Protein AF-A0A9P1EJM8-F1 (afdb_monomer)

Secondary structure (DSSP, 8-state):
--S-----S-EEES-TTT-HHHHHHHHHTT--EEEEE-TTS--TT-SEEEE---SSHHHHHHHHHHHHHHHHHHTTSS-TT----S-TT-HHHHHHHHHHHH-

Sequence (103 aa):
MQTSFSEPRLLILTDPRNDHQPIMEAALGNIPTIAFCDTDSPMRYVDIGIPANNKGKHRLGVLFWLLARMVQQMRGVIAPGHKWDSMVLTLLTVLFVVYYISV

InterPro domains:
  IPR001865 Small ribosomal subunit protein uS2 [PF00318] (6-72)
  IPR001865 Small ribosomal subunit protein uS2 [PR00395] (8-25)
  IPR001865 Small ribosomal subunit protein uS2 [PR00395] (25-36)
  IPR001865 Small ribosomal subunit protein uS2 [PR00395] (46-60)
  IPR001865 Small ribosomal subunit protein uS2 [cd01425] (2-73)
  IPR005707 Small ribosomal subunit protein uS2, eukaryota/archaea [PTHR11489] (1-88)
  IPR018130 Small ribosomal subunit protein uS2, conserved site [PS00963] (8-32)
  IPR023591 Small ribosomal subunit protein uS2, flavodoxin-like domain superfamily [SSF52313] (2-87)

Radius of gyration: 14.54 Å; Cα contacts (8 Å, |Δi|>4): 119; chains: 1; bounding box: 29×34×40 Å

Foldseek 3Di:
DPPDDDLFQEEEELACVVCVVVLVVCVVSVRAYEYAYEPPGDCPSHPHYDDFDSPDDQRVLQVLQVVLVVVCCVVVVDPPPDDDPDDSPDVVSSVVSSVVNRD

Organism: Cuscuta europaea (NCBI:txid41803)

Nearest PDB structures (foldseek):
  8b2l-assembly1_Z1  TM=9.536E-01  e=3.094E-11  Nicotiana tabacum
  8q87-assembly1_AZ  TM=9.641E-01  e=3.789E-09  Gallus gallus
  6zj3-assembly1_SB  TM=9.733E-01  e=3.432E-08  Euglena gracilis
  9axv-assembly1_AD  TM=9.552E-01  e=2.082E-07  Schizosaccharomyces pombe
  8btr-assembly1_SA  TM=9.544E-01  e=2.544E-07  Giardia lamblia ATCC 50803

Solvent-accessible surface area (backbone atoms only — not comparable to full-atom values): 6178 Å² total; per-residue (Å²): 131,88,89,81,82,78,88,54,66,48,47,81,47,63,36,46,66,81,46,42,64,65,40,54,55,28,56,74,66,73,32,52,30,35,27,33,26,44,98,86,41,57,67,76,78,43,78,41,72,45,85,39,70,58,85,46,73,68,50,43,29,49,51,53,40,51,51,47,48,54,52,35,39,76,68,67,78,40,64,87,91,61,82,76,86,74,61,61,75,49,63,67,59,54,53,49,44,53,50,65,65,40,105

Mean predicted aligned error: 7.78 Å

pLDDT: mean 78.82, std 14.46, range [41.94, 92.88]

Structure (mmCIF, N/CA/C/O backbone):
data_AF-A0A9P1EJM8-F1
#
_entry.id   AF-A0A9P1EJM8-F1
#
loop_
_atom_site.group_PDB
_atom_site.id
_atom_site.type_symbol
_atom_site.label_atom_id
_atom_site.label_alt_id
_atom_site.label_comp_id
_atom_site.label_asym_id
_atom_site.label_entity_id
_atom_site.label_seq_id
_atom_site.pdbx_PDB_ins_code
_atom_site.Cartn_x
_atom_site.Cartn_y
_atom_site.Cartn_z
_atom_site.occupancy
_atom_site.B_iso_or_equiv
_atom_site.auth_seq_id
_atom_site.auth_comp_id
_atom_site.auth_asym_id
_atom_site.auth_atom_id
_atom_site.pdbx_PDB_model_num
ATOM 1 N N . MET A 1 1 ? 2.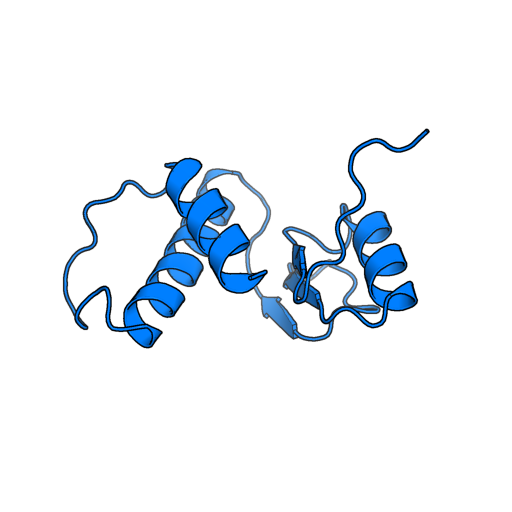767 21.434 18.425 1.00 41.94 1 MET A N 1
ATOM 2 C CA . MET A 1 1 ? 1.431 20.913 18.063 1.00 41.94 1 MET A CA 1
ATOM 3 C C . MET A 1 1 ? 1.570 20.198 16.733 1.00 41.94 1 MET A C 1
ATOM 5 O O . MET A 1 1 ? 2.182 20.769 15.840 1.00 41.94 1 MET A O 1
ATOM 9 N N . GLN A 1 2 ? 1.103 18.954 16.622 1.00 51.91 2 GLN A N 1
ATOM 10 C CA . GLN A 1 2 ? 1.121 18.212 15.358 1.00 51.91 2 GLN A CA 1
ATOM 11 C C . GLN A 1 2 ? 0.124 18.879 14.401 1.00 51.91 2 GLN A C 1
ATOM 13 O O . GLN A 1 2 ? -1.058 18.973 14.712 1.00 51.91 2 GLN A O 1
ATOM 18 N N . THR A 1 3 ? 0.608 19.428 13.287 1.00 56.56 3 THR A N 1
ATOM 19 C CA . THR A 1 3 ? -0.193 20.231 12.343 1.00 56.56 3 THR A CA 1
ATOM 20 C C . THR A 1 3 ? -0.855 19.397 11.245 1.00 56.56 3 THR A C 1
ATOM 22 O O . THR A 1 3 ? -1.690 19.910 10.507 1.00 56.56 3 THR A O 1
ATOM 25 N N . SER A 1 4 ? -0.508 18.112 11.144 1.00 66.19 4 SER A N 1
ATOM 26 C CA . SER A 1 4 ? -1.061 17.168 10.171 1.00 66.19 4 SER A CA 1
ATOM 27 C C . SER A 1 4 ? -1.539 15.916 10.894 1.00 66.19 4 SER A C 1
ATOM 29 O O . SER A 1 4 ? -0.825 14.922 10.980 1.00 66.19 4 SER A O 1
ATOM 31 N N . PHE A 1 5 ? -2.740 16.000 11.464 1.00 70.38 5 PHE A N 1
ATOM 32 C CA . PHE A 1 5 ? -3.507 14.826 11.863 1.00 70.38 5 PHE A CA 1
ATOM 33 C C . PHE A 1 5 ? -4.294 14.340 10.645 1.00 70.38 5 PHE A C 1
ATOM 35 O O . PHE A 1 5 ? -4.896 15.134 9.919 1.00 70.38 5 PHE A O 1
ATOM 42 N N . SER A 1 6 ? -4.258 13.043 10.384 1.00 68.62 6 SER A N 1
ATOM 43 C CA . SER A 1 6 ? -5.058 12.412 9.341 1.00 68.62 6 SER A CA 1
ATOM 44 C C . SER A 1 6 ? -5.482 11.053 9.854 1.00 68.62 6 SER A C 1
ATOM 46 O O . SER A 1 6 ? -4.648 10.308 10.362 1.00 68.62 6 SER A O 1
ATOM 48 N N . GLU A 1 7 ? -6.767 10.749 9.720 1.00 78.88 7 GLU A N 1
ATOM 49 C CA . GLU A 1 7 ? -7.338 9.456 10.080 1.00 78.88 7 GLU A CA 1
ATOM 50 C C . GLU A 1 7 ? -7.647 8.699 8.779 1.00 78.88 7 GLU A C 1
ATOM 52 O O . GLU A 1 7 ? -8.733 8.842 8.211 1.00 78.88 7 GLU A O 1
ATOM 57 N N . PRO A 1 8 ? -6.655 7.993 8.201 1.00 80.31 8 PRO A N 1
ATOM 58 C CA . PRO A 1 8 ? -6.852 7.294 6.944 1.00 80.31 8 PRO A CA 1
ATOM 59 C C . PRO A 1 8 ? -7.747 6.070 7.144 1.00 80.31 8 PRO A C 1
ATOM 61 O O . PRO A 1 8 ? -7.638 5.352 8.131 1.00 80.31 8 PRO A O 1
ATOM 64 N N . ARG A 1 9 ? -8.587 5.776 6.148 1.00 86.44 9 ARG A N 1
ATOM 65 C CA . ARG A 1 9 ? -9.423 4.562 6.135 1.00 86.44 9 ARG A CA 1
ATOM 66 C C . ARG A 1 9 ? -8.641 3.285 5.828 1.00 86.44 9 ARG A C 1
ATOM 68 O O . ARG A 1 9 ? -9.139 2.196 6.082 1.00 86.44 9 ARG A O 1
ATOM 75 N N . LEU A 1 10 ? -7.462 3.426 5.227 1.00 86.19 10 LEU A N 1
ATOM 76 C CA . LEU A 1 10 ? -6.556 2.345 4.857 1.00 86.19 10 LEU A CA 1
ATOM 77 C C . LEU A 1 10 ? -5.132 2.891 4.827 1.00 86.19 10 LEU A C 1
ATOM 79 O O . LEU A 1 10 ? -4.893 3.960 4.259 1.00 86.19 10 LEU A O 1
ATOM 83 N N . LEU A 1 11 ? -4.194 2.131 5.379 1.00 87.88 11 LEU A N 1
ATOM 84 C CA . LEU A 1 11 ? -2.772 2.443 5.332 1.00 87.88 11 LEU A CA 1
ATOM 85 C C . LEU A 1 11 ? -2.044 1.443 4.425 1.00 87.88 11 LEU A C 1
ATOM 87 O O . LEU A 1 11 ? -2.194 0.236 4.592 1.00 87.88 11 LEU A O 1
ATOM 91 N N . ILE A 1 12 ? -1.249 1.943 3.473 1.00 89.19 12 ILE A N 1
ATOM 92 C CA . ILE A 1 12 ? -0.411 1.121 2.585 1.00 89.19 12 ILE A CA 1
ATOM 93 C C . ILE A 1 12 ? 1.060 1.434 2.865 1.00 89.19 12 ILE A C 1
ATOM 95 O O . ILE A 1 12 ? 1.467 2.592 2.786 1.00 89.19 12 ILE A O 1
ATOM 99 N N . LEU A 1 13 ? 1.851 0.405 3.165 1.00 88.00 13 LEU A N 1
ATOM 100 C CA . LEU A 1 13 ? 3.238 0.525 3.622 1.00 88.00 13 LEU A CA 1
ATOM 101 C C . LEU A 1 13 ? 4.222 -0.241 2.738 1.00 88.00 13 LEU A C 1
ATOM 103 O O . LEU A 1 13 ? 3.856 -1.172 2.015 1.00 88.00 13 LEU A O 1
ATOM 107 N N . THR A 1 14 ? 5.493 0.156 2.807 1.00 87.69 14 THR A N 1
ATOM 108 C CA . THR A 1 14 ? 6.552 -0.393 1.946 1.00 87.69 14 THR A CA 1
ATOM 109 C C . THR A 1 14 ? 7.347 -1.509 2.593 1.00 87.69 14 THR A C 1
ATOM 111 O O . THR A 1 14 ? 7.757 -2.441 1.902 1.00 87.69 14 THR A O 1
ATOM 114 N N . ASP A 1 15 ? 7.581 -1.410 3.897 1.00 88.12 15 ASP A N 1
ATOM 115 C CA . ASP A 1 15 ? 8.276 -2.439 4.650 1.00 88.12 15 ASP A CA 1
ATOM 116 C C . ASP A 1 15 ? 7.850 -2.387 6.119 1.00 88.12 15 ASP A C 1
ATOM 118 O O . ASP A 1 15 ? 8.194 -1.429 6.815 1.00 88.12 15 ASP A O 1
ATOM 122 N N . PRO A 1 16 ? 7.182 -3.431 6.638 1.00 89.38 16 PRO A N 1
ATOM 123 C CA . PRO A 1 16 ? 6.796 -3.501 8.042 1.00 89.38 16 PRO A CA 1
ATOM 124 C C . PRO A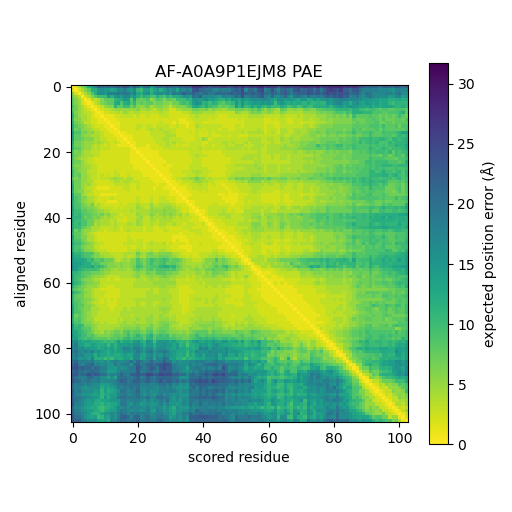 1 16 ? 7.946 -3.341 9.037 1.00 89.38 16 PRO A C 1
ATOM 126 O O . PRO A 1 16 ? 7.730 -2.948 10.182 1.00 89.38 16 PRO A O 1
ATOM 129 N N . ARG A 1 17 ? 9.178 -3.663 8.625 1.00 89.44 17 ARG A N 1
ATOM 130 C CA . ARG A 1 17 ? 10.357 -3.530 9.484 1.00 89.44 17 ARG A CA 1
ATOM 131 C C . ARG A 1 17 ? 10.725 -2.066 9.711 1.00 89.44 17 ARG A C 1
ATOM 133 O O . ARG A 1 17 ? 10.970 -1.665 10.847 1.00 89.44 17 ARG A O 1
ATOM 140 N N . ASN A 1 18 ? 10.774 -1.280 8.640 1.00 87.88 18 ASN A N 1
ATOM 141 C CA . ASN A 1 18 ? 11.137 0.134 8.720 1.00 87.88 18 ASN A CA 1
ATOM 142 C C . ASN A 1 18 ? 9.942 0.986 9.173 1.00 87.88 18 ASN A C 1
ATOM 144 O O . ASN A 1 18 ? 10.107 1.870 10.009 1.00 87.88 18 ASN A O 1
ATOM 148 N N . ASP A 1 19 ? 8.736 0.636 8.726 1.00 88.75 19 ASP A N 1
ATOM 149 C CA . ASP A 1 19 ? 7.490 1.370 8.963 1.00 88.75 19 ASP A CA 1
ATOM 150 C C . ASP A 1 19 ? 6.753 0.901 10.242 1.00 88.75 19 ASP A C 1
ATOM 152 O O . ASP A 1 19 ? 5.532 0.986 10.349 1.00 88.75 19 ASP A O 1
ATOM 156 N N . HIS A 1 20 ? 7.475 0.403 11.250 1.00 89.19 20 HIS A N 1
ATOM 157 C CA . HIS A 1 20 ? 6.878 -0.134 12.483 1.00 89.19 20 HIS A CA 1
ATOM 158 C C . HIS A 1 20 ? 6.084 0.909 13.293 1.00 89.19 20 HIS A C 1
ATOM 160 O O . HIS A 1 20 ? 5.100 0.563 13.946 1.00 89.19 20 HIS A O 1
ATOM 166 N N . GLN A 1 21 ? 6.489 2.182 13.254 1.00 90.50 21 GLN A N 1
ATOM 167 C CA . GLN A 1 21 ? 5.793 3.264 13.953 1.00 90.50 21 GLN A CA 1
ATOM 168 C C . GLN A 1 21 ? 4.371 3.499 13.407 1.00 90.50 21 GLN A C 1
ATOM 170 O O . GLN A 1 21 ? 3.427 3.364 14.188 1.00 90.50 21 GLN A O 1
ATOM 175 N N . PRO A 1 22 ? 4.166 3.783 12.103 1.00 87.88 22 PRO A N 1
ATOM 176 C CA . PRO A 1 22 ? 2.820 3.982 11.569 1.00 87.88 22 PRO A CA 1
ATOM 177 C C . PRO A 1 22 ? 1.954 2.717 11.658 1.00 87.88 22 PRO A C 1
ATOM 179 O O . PRO A 1 22 ? 0.740 2.834 11.776 1.00 87.88 22 PRO A O 1
ATOM 182 N N . ILE A 1 23 ? 2.547 1.516 11.683 1.00 90.12 23 ILE A N 1
ATOM 183 C CA . ILE A 1 23 ? 1.812 0.266 11.947 1.00 90.12 23 ILE A CA 1
ATOM 184 C C . ILE A 1 23 ? 1.224 0.254 13.358 1.00 90.12 23 ILE A C 1
ATOM 186 O O . ILE A 1 23 ? 0.058 -0.090 13.534 1.00 90.12 23 ILE A O 1
ATOM 190 N N . MET A 1 24 ? 2.009 0.630 14.371 1.00 91.12 24 MET A N 1
ATOM 191 C CA . MET A 1 24 ? 1.514 0.680 15.749 1.00 91.12 24 MET A CA 1
ATOM 192 C C . MET A 1 24 ? 0.452 1.766 15.930 1.00 91.12 24 MET A C 1
ATOM 194 O O . MET A 1 24 ? -0.553 1.529 16.595 1.00 91.12 24 MET A O 1
ATOM 198 N N . GLU A 1 25 ? 0.639 2.932 15.312 1.00 89.12 25 GLU A N 1
ATOM 199 C CA . GLU A 1 25 ? -0.352 4.014 15.334 1.00 89.12 25 GLU A CA 1
ATOM 200 C C . GLU A 1 25 ? -1.657 3.599 14.632 1.00 89.12 25 GLU A C 1
ATOM 202 O O . GLU A 1 25 ? -2.743 3.826 15.167 1.00 89.12 25 GLU A O 1
ATOM 207 N N . ALA A 1 26 ? -1.569 2.909 13.491 1.00 89.56 26 ALA A N 1
ATOM 208 C CA . ALA A 1 26 ? -2.732 2.365 12.790 1.00 89.56 26 ALA A CA 1
ATOM 209 C C . ALA A 1 26 ? -3.462 1.296 13.614 1.00 89.56 26 ALA A C 1
ATOM 211 O O . ALA A 1 26 ? -4.691 1.311 13.686 1.00 89.56 26 ALA A O 1
ATOM 212 N N . ALA A 1 27 ? -2.718 0.418 14.294 1.00 90.06 27 ALA A N 1
ATOM 213 C CA . ALA A 1 27 ? -3.290 -0.590 15.181 1.00 90.06 27 ALA A CA 1
ATOM 214 C C . ALA A 1 27 ? -4.048 0.040 16.363 1.00 90.06 27 ALA A C 1
ATOM 216 O O . ALA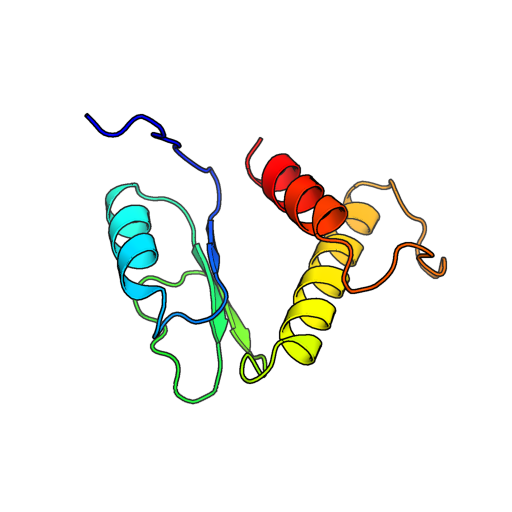 A 1 27 ? -5.108 -0.451 16.740 1.00 90.06 27 ALA A O 1
ATOM 217 N N . LEU A 1 28 ? -3.548 1.151 16.918 1.00 90.81 28 LEU A N 1
ATOM 218 C CA . LEU A 1 28 ? -4.251 1.913 17.958 1.00 90.81 28 LEU A CA 1
ATOM 219 C C . LEU A 1 28 ? -5.531 2.575 17.426 1.00 90.81 28 LEU A C 1
ATOM 221 O O . LEU A 1 28 ? -6.524 2.660 18.148 1.00 90.81 28 LEU A O 1
ATOM 225 N N . GLY A 1 29 ? -5.512 3.026 16.171 1.00 89.00 29 GLY A N 1
ATOM 226 C CA . GLY A 1 29 ? -6.648 3.655 15.494 1.00 89.00 29 GLY A CA 1
ATOM 227 C C . GLY A 1 29 ? -7.666 2.685 14.883 1.00 89.00 29 GLY A C 1
ATOM 228 O O . GLY A 1 29 ? -8.637 3.146 14.295 1.00 89.00 29 GLY A O 1
ATOM 229 N N . ASN A 1 30 ? -7.472 1.364 14.995 1.00 89.81 30 ASN A N 1
ATOM 230 C CA . ASN A 1 30 ? -8.252 0.344 14.271 1.00 89.81 30 ASN A CA 1
ATOM 231 C C . ASN A 1 30 ? -8.292 0.576 12.746 1.00 89.81 30 ASN A C 1
ATOM 233 O O . ASN A 1 30 ? -9.301 0.317 12.087 1.00 89.81 30 ASN A O 1
ATOM 237 N N . ILE A 1 31 ? -7.194 1.083 12.184 1.00 89.88 31 ILE A N 1
ATOM 238 C CA . ILE A 1 31 ? -7.065 1.351 10.753 1.00 89.88 31 ILE A CA 1
ATOM 239 C C . ILE A 1 31 ? -6.519 0.091 10.074 1.00 89.88 31 ILE A C 1
ATOM 241 O O . ILE A 1 31 ? -5.462 -0.390 10.487 1.00 89.88 31 ILE A O 1
ATOM 245 N N . PRO A 1 32 ? -7.174 -0.424 9.018 1.00 91.31 32 PRO A N 1
ATOM 246 C CA . PRO A 1 32 ? -6.672 -1.585 8.302 1.00 91.31 32 PRO A CA 1
ATOM 247 C C . PRO A 1 32 ? -5.352 -1.273 7.585 1.00 91.31 32 PRO A C 1
ATOM 249 O O . PRO A 1 32 ? -5.199 -0.221 6.948 1.00 91.31 32 PRO A O 1
ATOM 252 N N . THR A 1 33 ? -4.401 -2.202 7.658 1.00 90.62 33 THR A N 1
ATOM 253 C CA . THR A 1 33 ? -3.038 -2.033 7.138 1.00 90.62 33 THR A CA 1
ATOM 254 C C . THR A 1 33 ? -2.701 -3.060 6.054 1.00 90.62 33 THR A C 1
ATOM 256 O O . THR A 1 33 ? -2.862 -4.273 6.202 1.00 90.62 33 THR A O 1
ATOM 259 N N . ILE A 1 34 ? -2.177 -2.566 4.934 1.00 92.12 34 ILE A N 1
ATOM 260 C CA . ILE A 1 34 ? -1.634 -3.374 3.840 1.00 92.12 34 ILE A CA 1
ATOM 261 C C . ILE A 1 34 ? -0.153 -3.045 3.709 1.00 92.12 34 ILE A C 1
ATOM 263 O O . ILE A 1 34 ? 0.219 -1.875 3.669 1.00 92.12 34 ILE A O 1
ATOM 267 N N . ALA A 1 35 ? 0.710 -4.049 3.608 1.00 91.69 35 ALA A N 1
ATOM 268 C CA . ALA A 1 35 ? 2.143 -3.811 3.468 1.00 91.69 35 ALA A CA 1
ATOM 269 C C . ALA A 1 35 ? 2.784 -4.709 2.413 1.00 91.69 35 ALA A C 1
ATOM 271 O O . ALA A 1 35 ? 2.397 -5.865 2.241 1.00 91.69 35 ALA A O 1
ATOM 272 N N . PHE A 1 36 ? 3.798 -4.181 1.726 1.00 91.56 36 PHE A N 1
ATOM 273 C CA . PHE A 1 36 ? 4.716 -5.002 0.944 1.00 91.56 36 PHE A CA 1
ATOM 274 C C . PHE A 1 36 ? 5.719 -5.682 1.881 1.00 91.56 36 PHE A C 1
ATOM 276 O O . PHE A 1 36 ? 6.429 -5.019 2.635 1.00 91.56 36 PHE A O 1
ATOM 283 N N . CYS A 1 37 ? 5.775 -7.009 1.833 1.00 90.56 37 CYS A N 1
ATOM 284 C CA . CYS A 1 37 ? 6.578 -7.816 2.745 1.00 90.56 37 CYS A CA 1
ATOM 285 C C . CYS A 1 37 ? 7.650 -8.590 1.976 1.00 90.56 37 CYS A C 1
ATOM 287 O O . CYS A 1 37 ? 7.335 -9.287 1.009 1.00 90.56 37 CYS A O 1
ATOM 289 N N . ASP A 1 38 ? 8.896 -8.522 2.440 1.00 90.38 38 ASP A N 1
ATOM 290 C CA . ASP A 1 38 ? 9.930 -9.490 2.071 1.00 90.38 38 ASP A CA 1
ATOM 291 C C . ASP A 1 38 ? 9.865 -10.685 3.046 1.00 90.38 38 ASP A C 1
ATOM 293 O O . ASP A 1 38 ? 9.150 -10.675 4.051 1.00 90.38 38 ASP A O 1
ATOM 297 N N . THR A 1 39 ? 10.614 -11.737 2.749 1.00 87.94 39 THR A N 1
ATOM 298 C CA . THR A 1 39 ? 10.735 -12.960 3.554 1.00 87.94 39 THR A CA 1
ATOM 299 C C . THR A 1 39 ? 11.176 -12.715 5.002 1.00 87.94 39 THR A C 1
ATOM 301 O O . THR A 1 39 ? 10.872 -13.522 5.877 1.00 87.94 39 THR A O 1
ATOM 304 N N . ASP A 1 40 ? 11.867 -11.605 5.270 1.00 88.94 40 ASP A N 1
ATOM 305 C CA . ASP A 1 40 ? 12.367 -11.195 6.583 1.00 88.94 40 ASP A CA 1
ATOM 306 C C . ASP A 1 40 ? 11.544 -10.076 7.256 1.00 88.94 40 ASP A C 1
ATOM 308 O O . ASP A 1 40 ? 11.912 -9.612 8.347 1.00 88.94 40 ASP A O 1
ATOM 312 N N . SER A 1 41 ? 10.440 -9.632 6.644 1.00 87.50 41 SER A N 1
ATOM 313 C CA . SER A 1 41 ? 9.584 -8.569 7.185 1.00 87.50 41 SER A CA 1
ATOM 314 C C . SER A 1 41 ? 8.623 -9.109 8.264 1.00 87.50 41 SER A C 1
ATOM 316 O O . SER A 1 41 ? 7.929 -10.105 8.043 1.00 87.50 41 SER A O 1
ATOM 318 N N . PRO A 1 42 ? 8.527 -8.464 9.445 1.00 90.88 42 PRO A N 1
ATOM 319 C CA . PRO A 1 42 ? 7.598 -8.879 10.494 1.00 90.88 42 PRO A CA 1
ATOM 320 C C . PRO A 1 42 ? 6.152 -8.536 10.112 1.00 90.88 42 PRO A C 1
ATOM 322 O O . PRO A 1 42 ? 5.817 -7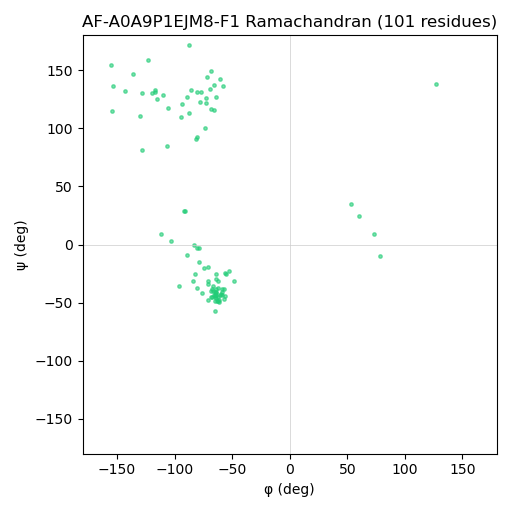.373 9.946 1.00 90.88 42 PRO A O 1
ATOM 325 N N . MET A 1 43 ? 5.259 -9.524 10.046 1.00 88.88 43 MET A N 1
ATOM 326 C CA . MET A 1 43 ? 3.843 -9.299 9.692 1.00 88.88 43 MET A CA 1
ATOM 327 C C . MET A 1 43 ? 2.928 -9.056 10.905 1.00 88.88 43 MET A C 1
ATOM 329 O O . MET A 1 43 ? 1.754 -9.414 10.895 1.00 88.88 43 MET A O 1
ATOM 333 N N . ARG A 1 44 ? 3.458 -8.498 11.999 1.00 90.94 44 ARG A N 1
ATOM 334 C CA . ARG A 1 44 ? 2.637 -8.186 13.181 1.00 90.94 44 ARG A CA 1
ATOM 335 C C . ARG A 1 44 ? 1.834 -6.917 12.919 1.00 90.94 44 ARG A C 1
ATOM 337 O O . ARG A 1 44 ? 2.424 -5.920 12.523 1.00 90.94 44 ARG A O 1
ATOM 344 N N . TYR A 1 45 ? 0.529 -6.964 13.190 1.00 90.62 45 TYR A N 1
ATOM 345 C CA . TYR A 1 45 ? -0.404 -5.852 12.954 1.00 90.62 45 TYR A CA 1
ATOM 346 C C . TYR A 1 45 ? -0.485 -5.407 11.482 1.00 90.62 45 TYR A C 1
ATOM 348 O O . TYR A 1 45 ? -0.831 -4.264 11.194 1.00 90.62 45 TYR A O 1
ATOM 356 N N . VAL A 1 46 ? -0.146 -6.318 10.562 1.00 91.69 46 VAL A N 1
ATOM 357 C CA . VAL A 1 46 ? -0.374 -6.180 9.123 1.00 91.69 46 VAL A CA 1
ATOM 358 C C . VAL A 1 46 ? -1.538 -7.091 8.763 1.00 91.69 46 VAL A C 1
ATOM 360 O O . VAL A 1 46 ? -1.418 -8.306 8.918 1.00 91.69 46 VAL A O 1
ATOM 363 N N . ASP A 1 47 ? -2.642 -6.526 8.282 1.00 92.88 47 ASP A N 1
ATOM 364 C CA . ASP A 1 47 ? -3.825 -7.320 7.932 1.00 92.88 47 ASP A CA 1
ATOM 365 C C . ASP A 1 47 ? -3.628 -8.063 6.607 1.00 92.88 47 ASP A C 1
ATOM 367 O O . ASP A 1 47 ? -3.991 -9.233 6.472 1.00 92.88 47 ASP A O 1
ATOM 371 N N . ILE A 1 48 ? -3.027 -7.390 5.618 1.00 92.44 48 ILE A N 1
ATOM 372 C CA . ILE A 1 48 ? -2.761 -7.955 4.291 1.00 92.44 48 ILE A CA 1
ATOM 373 C C . ILE A 1 48 ? -1.295 -7.724 3.915 1.00 92.44 48 ILE A C 1
ATOM 375 O O . ILE A 1 48 ? -0.869 -6.605 3.625 1.00 92.44 48 ILE A O 1
ATOM 379 N N . GLY A 1 49 ? -0.521 -8.808 3.878 1.00 91.12 49 GLY A N 1
ATOM 380 C CA . GLY A 1 49 ? 0.859 -8.804 3.393 1.00 91.12 49 GLY A CA 1
ATOM 381 C C . GLY A 1 49 ? 0.933 -9.168 1.912 1.00 91.12 49 GLY A C 1
ATOM 382 O O . GLY A 1 49 ? 0.533 -10.264 1.521 1.00 91.12 49 GLY A O 1
ATOM 383 N N . ILE A 1 50 ? 1.477 -8.276 1.084 1.00 91.50 50 ILE A N 1
ATOM 384 C CA . ILE A 1 50 ? 1.778 -8.554 -0.324 1.00 91.50 50 ILE A CA 1
ATOM 385 C C . ILE A 1 50 ? 3.245 -8.991 -0.410 1.00 91.50 50 ILE A C 1
ATOM 387 O O . ILE A 1 50 ? 4.128 -8.150 -0.220 1.00 91.50 50 ILE A O 1
ATOM 391 N N . PRO A 1 51 ? 3.539 -10.271 -0.700 1.00 91.69 51 PRO A N 1
ATOM 392 C CA . PRO A 1 51 ? 4.913 -10.736 -0.812 1.00 91.69 51 PRO A CA 1
ATOM 393 C C . PRO A 1 51 ? 5.577 -10.071 -2.017 1.00 91.69 51 PRO A C 1
ATOM 395 O O . PRO A 1 51 ? 5.162 -10.265 -3.162 1.00 91.69 51 PRO A O 1
ATOM 398 N N . ALA A 1 52 ? 6.598 -9.259 -1.767 1.00 89.12 52 ALA A N 1
ATOM 399 C CA . ALA A 1 52 ? 7.271 -8.505 -2.805 1.00 89.12 52 ALA A CA 1
ATOM 400 C C . ALA A 1 52 ? 8.707 -8.152 -2.417 1.00 89.12 52 ALA A C 1
ATOM 402 O O . ALA A 1 52 ? 9.059 -8.010 -1.251 1.00 89.12 52 ALA A O 1
ATOM 403 N N . ASN A 1 53 ? 9.548 -7.951 -3.429 1.00 87.06 53 ASN A N 1
ATOM 404 C CA . ASN A 1 53 ? 10.907 -7.481 -3.213 1.00 87.06 53 ASN A CA 1
ATOM 405 C C . ASN A 1 53 ? 10.902 -5.959 -3.000 1.00 87.06 53 ASN A C 1
ATOM 407 O O . ASN A 1 53 ? 10.967 -5.187 -3.961 1.00 87.06 53 ASN A O 1
ATOM 411 N N . ASN A 1 54 ? 10.824 -5.543 -1.738 1.00 79.31 54 ASN A N 1
ATOM 412 C CA . ASN A 1 54 ? 10.865 -4.139 -1.321 1.00 79.31 54 ASN A CA 1
ATOM 413 C C . ASN A 1 54 ? 12.295 -3.547 -1.310 1.00 79.31 54 ASN A C 1
ATOM 415 O O . ASN A 1 54 ? 12.477 -2.344 -1.109 1.00 79.31 54 ASN A O 1
ATOM 419 N N . LYS A 1 55 ? 13.325 -4.351 -1.615 1.00 80.81 55 LYS A N 1
ATOM 420 C CA . LYS A 1 55 ? 14.726 -3.917 -1.709 1.00 80.81 55 LYS A CA 1
ATOM 421 C C . LYS A 1 55 ? 14.994 -3.273 -3.075 1.00 80.81 55 LYS A C 1
ATOM 423 O O . LYS A 1 55 ? 15.377 -3.935 -4.043 1.00 80.81 55 LYS A O 1
ATOM 428 N N . GLY A 1 56 ? 14.804 -1.954 -3.147 1.00 81.00 56 GLY A N 1
ATOM 429 C CA . GLY A 1 56 ? 15.217 -1.102 -4.270 1.00 81.00 56 GLY A CA 1
ATOM 430 C C . GLY A 1 56 ? 14.103 -0.223 -4.848 1.00 81.00 56 GLY A C 1
ATOM 431 O O . GLY A 1 56 ? 12.984 -0.672 -5.089 1.00 81.00 56 GLY A O 1
ATOM 432 N N . LYS A 1 57 ? 14.438 1.039 -5.155 1.00 78.56 57 LYS A N 1
ATOM 433 C CA . LYS A 1 57 ? 13.478 2.074 -5.595 1.00 78.56 57 LYS A CA 1
ATOM 434 C C . LYS A 1 57 ? 12.702 1.701 -6.861 1.00 78.56 57 LYS A C 1
ATOM 436 O O . LYS A 1 57 ? 11.516 1.992 -6.964 1.00 78.56 57 LYS A O 1
ATOM 441 N N . HIS A 1 58 ? 13.359 1.046 -7.819 1.00 82.31 58 HIS A N 1
ATOM 442 C CA . HIS A 1 58 ? 12.716 0.666 -9.078 1.00 82.31 58 HIS A CA 1
ATOM 443 C C . HIS A 1 58 ? 11.652 -0.424 -8.879 1.00 82.31 58 HIS A C 1
ATOM 445 O O . H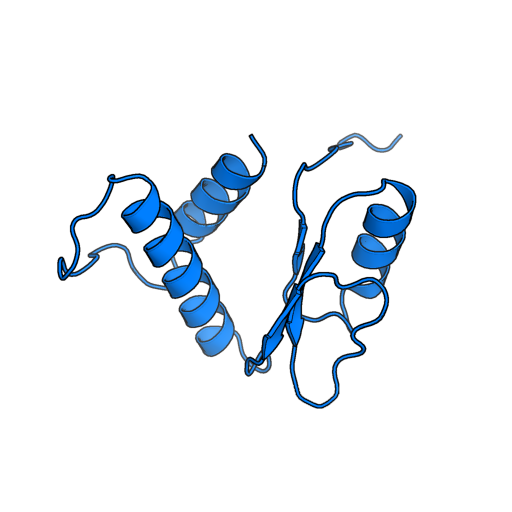IS A 1 58 ? 10.573 -0.339 -9.455 1.00 82.31 58 HIS A O 1
ATOM 451 N N . ARG A 1 59 ? 11.927 -1.410 -8.014 1.00 84.50 59 ARG A N 1
ATOM 452 C CA . ARG A 1 59 ? 11.003 -2.517 -7.724 1.00 84.50 59 ARG A CA 1
ATOM 453 C C . ARG A 1 59 ? 9.757 -2.017 -6.998 1.00 84.50 59 ARG A C 1
ATOM 455 O O . ARG A 1 59 ? 8.649 -2.327 -7.422 1.00 84.50 59 ARG A O 1
ATOM 462 N N . LEU A 1 60 ? 9.939 -1.163 -5.987 1.00 84.88 60 LEU A N 1
ATOM 463 C CA . LEU A 1 60 ? 8.831 -0.490 -5.301 1.00 84.88 60 LEU A CA 1
ATOM 464 C C . LEU A 1 60 ? 7.994 0.361 -6.261 1.00 84.88 60 LEU A C 1
ATOM 466 O O . LEU A 1 60 ? 6.771 0.274 -6.235 1.00 84.88 60 LEU A O 1
ATOM 470 N N . GLY A 1 61 ? 8.632 1.123 -7.156 1.00 83.62 61 GLY A N 1
ATOM 471 C CA . GLY A 1 61 ? 7.920 1.910 -8.167 1.00 83.62 61 GLY A CA 1
ATOM 472 C C . GLY A 1 61 ? 6.998 1.055 -9.041 1.00 83.62 61 GLY A C 1
ATOM 473 O O . GLY A 1 61 ? 5.837 1.403 -9.235 1.00 83.62 61 GLY A O 1
ATOM 474 N N . VAL A 1 62 ? 7.477 -0.106 -9.499 1.00 85.56 62 VAL A N 1
ATOM 475 C CA . VAL A 1 62 ? 6.665 -1.048 -10.289 1.00 85.56 62 VAL A CA 1
ATOM 476 C C . VAL A 1 62 ? 5.502 -1.624 -9.474 1.00 85.56 62 VAL A C 1
ATOM 478 O O . VAL A 1 62 ? 4.397 -1.732 -10.002 1.00 85.56 62 VAL A O 1
ATOM 481 N N . LEU A 1 63 ? 5.712 -1.961 -8.197 1.00 87.81 63 LEU A N 1
ATOM 482 C CA . LEU A 1 63 ? 4.656 -2.492 -7.322 1.00 87.81 63 LEU A CA 1
ATOM 483 C C . LEU A 1 63 ? 3.532 -1.475 -7.105 1.00 87.81 63 LEU A C 1
ATOM 485 O O . LEU A 1 63 ? 2.361 -1.800 -7.304 1.00 87.81 63 LEU A O 1
ATOM 489 N N . PHE A 1 64 ? 3.882 -0.232 -6.768 1.00 85.50 64 PHE A N 1
ATOM 490 C CA . PHE A 1 64 ? 2.898 0.842 -6.622 1.00 85.50 64 PHE A CA 1
ATOM 491 C C . PHE A 1 64 ? 2.195 1.159 -7.938 1.00 85.50 64 PHE A C 1
ATOM 493 O O . PHE A 1 64 ? 0.989 1.398 -7.939 1.00 85.50 64 PHE A O 1
ATOM 500 N N . TRP A 1 65 ? 2.913 1.122 -9.062 1.00 84.38 65 TRP A N 1
ATOM 501 C CA . TRP A 1 65 ? 2.314 1.321 -10.378 1.00 84.38 65 TRP A CA 1
ATOM 502 C C . TRP A 1 65 ? 1.304 0.220 -10.721 1.00 84.38 65 TRP A C 1
ATOM 504 O O . TRP A 1 65 ? 0.208 0.519 -11.191 1.00 84.38 65 TRP A O 1
ATOM 514 N N . LEU A 1 66 ? 1.624 -1.046 -10.438 1.00 86.12 66 LEU A N 1
ATOM 515 C CA . LEU A 1 66 ? 0.710 -2.163 -10.674 1.00 86.12 66 LEU A CA 1
ATOM 516 C C . LEU A 1 66 ? -0.535 -2.069 -9.784 1.00 86.12 66 LEU A C 1
ATOM 518 O O . LEU A 1 66 ? -1.648 -2.260 -10.274 1.00 86.12 66 LEU A O 1
ATOM 522 N N . LEU A 1 67 ? -0.352 -1.729 -8.505 1.00 86.31 67 LEU A N 1
ATOM 523 C CA . LEU A 1 67 ? -1.448 -1.546 -7.556 1.00 86.31 67 LEU A CA 1
ATOM 524 C C . LEU A 1 67 ? -2.374 -0.407 -8.002 1.00 86.31 67 LEU A C 1
ATOM 526 O O . LEU A 1 67 ? -3.584 -0.595 -8.120 1.00 86.31 67 LEU A O 1
ATOM 530 N N . ALA A 1 68 ? -1.799 0.750 -8.340 1.00 83.50 68 ALA A N 1
ATOM 531 C CA . ALA A 1 68 ? -2.534 1.877 -8.903 1.00 83.50 68 ALA A CA 1
ATOM 532 C C . ALA A 1 68 ? -3.280 1.490 -10.180 1.00 83.50 68 ALA A C 1
ATOM 534 O O . ALA A 1 68 ? -4.425 1.910 -10.386 1.00 83.50 68 ALA A O 1
ATOM 535 N N . ARG A 1 69 ? -2.657 0.642 -11.007 1.00 83.81 69 ARG A N 1
ATOM 536 C CA . ARG A 1 69 ? -3.265 0.165 -12.238 1.00 83.81 69 ARG A CA 1
ATOM 537 C C . ARG A 1 69 ? -4.490 -0.695 -12.009 1.00 83.81 69 ARG A C 1
ATOM 539 O O . ARG A 1 69 ? -5.534 -0.435 -12.606 1.00 83.81 69 ARG A O 1
ATOM 546 N N . MET A 1 70 ? -4.377 -1.671 -11.120 1.00 85.81 70 MET A N 1
ATOM 547 C CA . MET A 1 70 ? -5.492 -2.537 -10.746 1.00 85.81 70 MET A CA 1
ATOM 548 C C . MET A 1 70 ? -6.652 -1.734 -10.149 1.00 85.81 70 MET A C 1
ATOM 550 O O . MET A 1 70 ? -7.798 -1.946 -10.537 1.00 85.81 70 MET A O 1
ATOM 554 N N . VAL A 1 71 ? -6.367 -0.756 -9.284 1.00 85.50 71 VAL A N 1
ATOM 555 C CA . VAL A 1 71 ? -7.403 0.086 -8.663 1.00 85.50 71 VAL A CA 1
ATOM 556 C C . VAL A 1 71 ? -8.170 0.902 -9.706 1.00 85.50 71 VAL A C 1
ATOM 558 O O . VAL A 1 71 ? -9.398 0.940 -9.670 1.00 85.50 71 VAL A O 1
ATOM 561 N N . GLN A 1 72 ? -7.488 1.529 -10.668 1.00 82.62 72 GLN A N 1
ATOM 562 C CA . GLN A 1 72 ? -8.171 2.299 -11.717 1.00 82.62 72 GLN A CA 1
ATOM 563 C C . GLN A 1 72 ? -8.923 1.416 -12.719 1.00 82.62 72 GLN A C 1
ATOM 565 O O . GLN A 1 72 ? -9.974 1.828 -13.211 1.00 82.62 72 GLN A O 1
ATOM 570 N N . GLN A 1 73 ? -8.441 0.196 -12.979 1.00 84.31 73 GLN A N 1
ATOM 571 C CA . GLN A 1 73 ? -9.187 -0.792 -13.763 1.00 84.31 73 GLN A CA 1
ATOM 572 C C . GLN A 1 73 ? -10.475 -1.218 -13.051 1.00 84.31 73 GLN A C 1
ATOM 574 O O . GLN A 1 73 ? -11.537 -1.218 -13.666 1.00 84.31 73 GLN A O 1
ATOM 579 N N . MET A 1 74 ? -10.414 -1.502 -11.746 1.00 83.69 74 MET A N 1
ATOM 580 C CA . MET A 1 74 ? -11.600 -1.840 -10.945 1.00 83.69 74 MET A CA 1
ATOM 581 C C . MET A 1 74 ? -12.593 -0.675 -10.841 1.00 83.69 74 MET A C 1
ATOM 583 O O . MET A 1 74 ? -13.795 -0.899 -10.761 1.00 83.69 74 MET A O 1
ATOM 587 N N . ARG A 1 75 ? -12.107 0.571 -10.888 1.00 82.81 75 ARG A N 1
ATOM 588 C CA . ARG A 1 75 ? -12.942 1.785 -10.921 1.00 82.81 75 ARG A CA 1
ATOM 589 C C . ARG A 1 75 ? -13.496 2.124 -12.309 1.00 82.81 75 ARG A C 1
ATOM 591 O O . ARG A 1 75 ? -14.219 3.105 -12.435 1.00 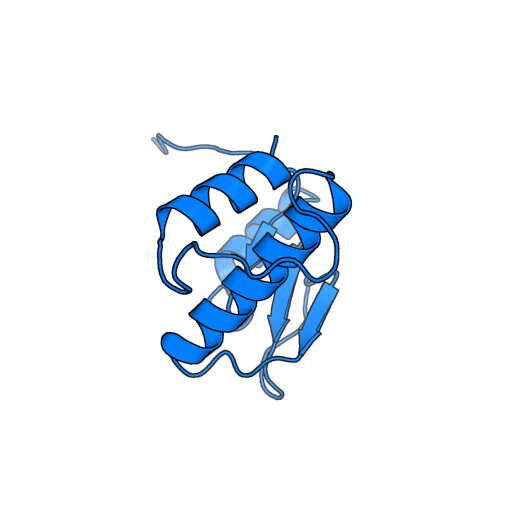82.81 75 ARG A O 1
ATOM 598 N N . GLY A 1 76 ? -13.148 1.360 -13.345 1.00 83.69 76 GLY A N 1
ATOM 599 C CA . GLY A 1 76 ? -13.611 1.594 -14.716 1.00 83.69 76 GLY A CA 1
ATOM 600 C C . GLY A 1 76 ? -12.970 2.795 -15.418 1.00 83.69 76 GLY A C 1
ATOM 601 O O . GLY A 1 76 ? -13.403 3.156 -16.507 1.00 83.69 76 GLY A O 1
ATOM 602 N N . VAL A 1 77 ? -11.931 3.406 -14.835 1.00 82.31 77 VAL A N 1
ATOM 603 C CA . VAL A 1 77 ? -11.200 4.523 -15.463 1.00 82.31 77 VAL A CA 1
ATOM 604 C C . VAL A 1 77 ? -10.379 4.015 -16.648 1.00 82.31 77 VAL A C 1
ATOM 606 O O . VAL A 1 77 ? -10.211 4.719 -17.641 1.00 82.31 77 VAL A O 1
ATOM 609 N N . ILE A 1 78 ? -9.859 2.785 -16.554 1.00 81.06 78 ILE A N 1
ATOM 610 C CA . ILE A 1 78 ? -8.979 2.195 -17.567 1.00 81.06 78 ILE A CA 1
ATOM 611 C C . ILE A 1 78 ? -9.497 0.830 -17.991 1.00 81.06 78 ILE A C 1
ATOM 613 O O . ILE A 1 78 ? -9.774 -0.037 -17.165 1.00 81.06 78 ILE A O 1
ATOM 617 N N . ALA A 1 79 ? -9.594 0.636 -19.304 1.00 81.06 79 ALA A N 1
ATOM 618 C CA . ALA A 1 79 ? -10.061 -0.610 -19.884 1.00 81.06 79 ALA A CA 1
ATOM 619 C C . ALA A 1 79 ? -9.055 -1.765 -19.663 1.00 81.06 79 ALA A C 1
ATOM 621 O O . ALA A 1 79 ? -7.832 -1.547 -19.636 1.00 81.06 79 ALA A O 1
ATOM 622 N N . PRO A 1 80 ? -9.534 -3.019 -19.548 1.00 76.38 80 PRO A N 1
ATOM 623 C CA . PRO A 1 80 ? -8.668 -4.193 -19.522 1.00 76.38 80 PRO A CA 1
ATOM 624 C C . PRO A 1 80 ? -7.821 -4.256 -20.799 1.00 76.38 80 PRO A C 1
ATOM 626 O O . PRO A 1 80 ? -8.315 -4.009 -21.894 1.00 76.38 80 PRO A O 1
ATOM 629 N N . GLY A 1 81 ? -6.531 -4.570 -20.672 1.00 75.44 81 GLY A N 1
ATOM 630 C CA . GLY A 1 81 ? -5.628 -4.706 -21.823 1.00 75.44 81 GLY A CA 1
ATOM 631 C C . GLY A 1 81 ? -5.117 -3.393 -22.428 1.00 75.44 81 GLY A C 1
ATOM 632 O O . GLY A 1 81 ? -4.160 -3.430 -23.199 1.00 75.44 81 GLY A O 1
ATOM 633 N N . HIS A 1 82 ? -5.657 -2.234 -22.039 1.00 77.56 82 HIS A N 1
ATOM 634 C CA . HIS A 1 82 ? -5.109 -0.955 -22.481 1.00 77.56 82 HIS A CA 1
ATOM 635 C C . HIS A 1 82 ? -3.730 -0.715 -21.846 1.00 77.56 82 HIS A C 1
ATOM 637 O O . HIS A 1 82 ? -3.519 -0.950 -20.642 1.00 77.56 82 HIS A O 1
ATOM 643 N N . LYS A 1 83 ? -2.771 -0.284 -22.672 1.00 70.38 83 LYS A N 1
ATOM 644 C CA . LYS A 1 83 ? -1.435 0.088 -22.212 1.00 70.38 83 LYS A CA 1
ATOM 645 C C . LYS A 1 83 ? -1.555 1.420 -21.482 1.00 70.38 83 LYS A C 1
ATOM 647 O O . LYS A 1 83 ? -2.130 2.367 -21.994 1.00 70.38 83 LYS A O 1
ATOM 652 N N . TRP A 1 84 ? -1.067 1.459 -20.254 1.00 72.25 84 TRP A N 1
ATOM 653 C CA . TRP A 1 84 ? -1.147 2.655 -19.435 1.00 72.25 84 TRP A CA 1
ATOM 654 C C . TRP A 1 84 ? 0.075 3.534 -19.715 1.00 72.25 84 TRP A C 1
ATOM 656 O O . TRP A 1 84 ? 1.189 3.135 -19.382 1.00 72.25 84 TRP A O 1
ATOM 666 N N . ASP A 1 85 ? -0.131 4.709 -20.315 1.00 64.31 85 ASP A N 1
ATOM 667 C CA . ASP A 1 85 ? 0.958 5.592 -20.774 1.00 64.31 85 ASP A CA 1
ATOM 668 C C . ASP A 1 85 ? 1.622 6.433 -19.667 1.00 64.31 85 ASP A C 1
ATOM 670 O O . ASP A 1 85 ? 2.716 6.963 -19.853 1.00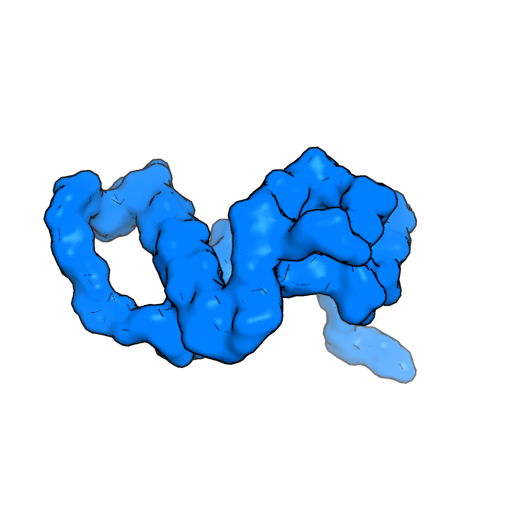 64.31 85 ASP A O 1
ATOM 674 N N . SER A 1 86 ? 1.019 6.549 -18.480 1.00 63.84 86 SER A N 1
ATOM 675 C CA . SER A 1 86 ? 1.684 7.158 -17.320 1.00 63.84 86 SER A CA 1
ATOM 676 C C . SER A 1 86 ? 2.902 6.347 -16.864 1.00 63.84 86 SER A C 1
ATOM 678 O O . SER A 1 86 ? 2.822 5.151 -16.568 1.00 63.84 86 SER A O 1
ATOM 680 N N . MET A 1 87 ? 4.029 7.049 -16.763 1.00 58.34 87 MET A N 1
ATOM 681 C CA . MET A 1 87 ? 5.328 6.501 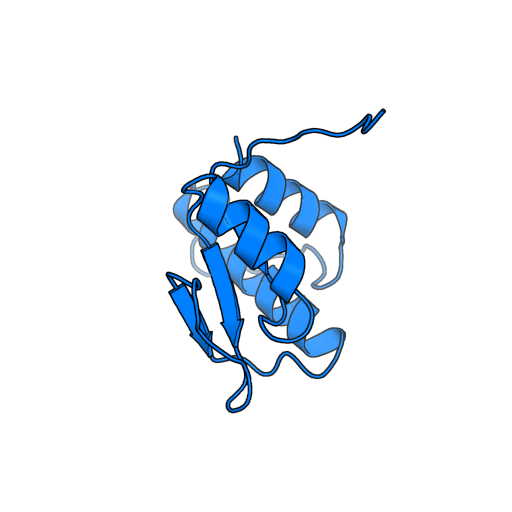-16.392 1.00 58.34 87 MET A CA 1
ATOM 682 C C . MET A 1 87 ? 5.313 5.876 -14.987 1.00 58.34 87 MET A C 1
ATOM 684 O O . MET A 1 87 ? 4.719 6.418 -14.056 1.00 58.34 87 MET A O 1
ATOM 688 N N . VAL A 1 88 ? 6.034 4.760 -14.826 1.00 57.25 88 VAL A N 1
ATOM 689 C CA . VAL A 1 88 ? 6.124 3.948 -13.590 1.00 57.25 88 VAL A CA 1
ATOM 690 C C . VAL A 1 88 ? 6.509 4.756 -12.340 1.00 57.25 88 VAL A C 1
ATOM 692 O O . VAL A 1 88 ? 6.206 4.350 -11.224 1.00 57.25 88 VAL A O 1
ATOM 695 N N . LEU A 1 89 ? 7.160 5.909 -12.511 1.00 50.75 89 LEU A N 1
ATOM 696 C CA . LEU A 1 89 ? 7.724 6.699 -11.417 1.00 50.75 89 LEU A CA 1
ATOM 697 C C . LEU A 1 89 ? 7.029 8.045 -11.169 1.00 50.75 89 LEU A C 1
ATOM 699 O O . LEU A 1 89 ? 7.555 8.864 -10.415 1.00 50.75 89 LEU A O 1
ATOM 703 N N . THR A 1 90 ? 5.886 8.331 -11.799 1.00 57.03 90 THR A N 1
ATOM 704 C CA . THR A 1 90 ? 5.237 9.628 -11.584 1.00 57.03 90 THR A CA 1
ATOM 705 C C . THR A 1 90 ? 4.600 9.642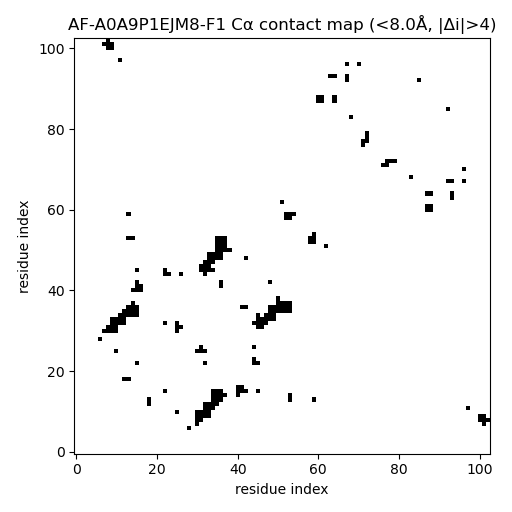 -10.187 1.00 57.03 90 THR A C 1
ATOM 707 O O . THR A 1 90 ? 3.519 9.089 -9.983 1.00 57.03 90 THR A O 1
ATOM 710 N N . LEU A 1 91 ? 5.276 10.276 -9.218 1.00 53.47 91 LEU A N 1
ATOM 711 C CA . LEU A 1 91 ? 4.832 10.462 -7.822 1.00 53.47 91 LEU A CA 1
ATOM 712 C C . LEU A 1 91 ? 3.390 10.989 -7.716 1.00 53.47 91 LEU A C 1
ATOM 714 O O . LEU A 1 91 ? 2.665 10.616 -6.798 1.00 53.47 91 LEU A O 1
ATOM 718 N N . LEU A 1 92 ? 2.950 11.790 -8.694 1.00 50.31 92 LEU A N 1
ATOM 719 C CA . LEU A 1 92 ? 1.573 12.283 -8.798 1.00 50.31 92 LEU A CA 1
ATOM 720 C C . LEU A 1 92 ? 0.540 11.152 -8.890 1.00 50.31 92 LEU A C 1
ATOM 722 O O . LEU A 1 92 ? -0.484 11.229 -8.226 1.00 50.31 92 LEU A O 1
ATOM 726 N N . THR A 1 93 ? 0.800 10.082 -9.646 1.00 53.34 93 THR A N 1
ATOM 727 C CA . THR A 1 93 ? -0.134 8.944 -9.766 1.00 53.34 93 THR A CA 1
ATOM 728 C C . THR A 1 93 ? -0.268 8.177 -8.454 1.00 53.34 93 THR A C 1
ATOM 730 O O . THR A 1 93 ? -1.368 7.764 -8.101 1.00 53.34 93 THR A O 1
ATOM 733 N N . VAL A 1 94 ? 0.835 8.010 -7.716 1.00 55.88 94 VAL A N 1
ATOM 734 C CA . VAL A 1 94 ? 0.836 7.316 -6.418 1.00 55.88 94 VAL A CA 1
ATOM 735 C C . VAL A 1 94 ? 0.083 8.142 -5.378 1.00 55.88 94 VAL A C 1
ATOM 737 O O . VAL A 1 94 ? -0.780 7.603 -4.694 1.00 55.88 94 VAL A O 1
ATOM 740 N N . LEU A 1 95 ? 0.328 9.455 -5.322 1.00 56.03 95 LEU A N 1
ATOM 741 C CA . LEU A 1 95 ? -0.412 10.374 -4.452 1.00 56.03 95 LEU A CA 1
ATOM 742 C C . LEU A 1 95 ? -1.908 10.396 -4.782 1.00 56.03 95 LEU A C 1
ATOM 744 O O . LEU A 1 95 ? -2.725 10.332 -3.869 1.00 56.03 95 LEU A O 1
ATOM 748 N N . PHE A 1 96 ? -2.271 10.424 -6.070 1.00 51.44 96 PHE A N 1
ATOM 749 C CA . PHE A 1 96 ? -3.669 10.368 -6.492 1.00 51.44 96 PHE A CA 1
ATOM 750 C C . PHE A 1 96 ? -4.337 9.064 -6.061 1.00 51.44 96 PHE A C 1
ATOM 752 O O . PHE A 1 96 ? -5.408 9.120 -5.472 1.00 51.44 96 PHE A O 1
ATOM 759 N N . VAL A 1 97 ? -3.725 7.901 -6.304 1.00 54.06 97 VAL A N 1
ATOM 760 C CA . VAL A 1 97 ? -4.320 6.613 -5.913 1.00 54.06 97 VAL A CA 1
ATOM 761 C C . VAL A 1 97 ? -4.421 6.470 -4.398 1.00 54.06 97 VAL A C 1
ATOM 763 O O . VAL A 1 97 ? -5.469 6.051 -3.920 1.00 54.06 97 VAL A O 1
ATOM 766 N N . VAL A 1 98 ? -3.387 6.843 -3.641 1.00 54.69 98 VAL A N 1
ATOM 767 C CA . VAL A 1 98 ? -3.428 6.792 -2.171 1.00 54.69 98 VAL A CA 1
ATOM 768 C C . VAL A 1 98 ? -4.525 7.717 -1.639 1.00 54.69 98 VAL A C 1
ATOM 770 O O . VAL A 1 98 ? -5.371 7.258 -0.881 1.00 54.69 98 VAL A O 1
ATOM 773 N N . TYR A 1 99 ? -4.604 8.965 -2.115 1.00 51.94 99 TYR A N 1
ATOM 774 C CA . TYR A 1 99 ? -5.677 9.895 -1.741 1.00 51.94 99 TYR A CA 1
ATOM 775 C C . TYR A 1 99 ? -7.066 9.330 -2.064 1.00 51.94 99 TYR A C 1
ATOM 777 O O . TYR A 1 99 ? -7.949 9.321 -1.217 1.00 51.94 99 TYR A O 1
ATOM 785 N N . TYR A 1 100 ? -7.247 8.785 -3.266 1.00 50.88 100 TYR A N 1
ATOM 786 C CA . TYR A 1 100 ? -8.517 8.214 -3.707 1.00 50.88 100 TYR A CA 1
ATOM 787 C C . TYR A 1 100 ? -8.899 6.899 -3.019 1.00 50.88 100 TYR A C 1
ATOM 789 O O . TYR A 1 100 ? -10.054 6.494 -3.130 1.00 50.88 100 TYR A O 1
ATOM 797 N N . ILE A 1 101 ? -7.953 6.177 -2.417 1.00 52.03 101 ILE A N 1
ATOM 798 C CA . ILE A 1 101 ? -8.223 4.998 -1.582 1.00 52.03 101 ILE A CA 1
ATOM 799 C C . ILE A 1 101 ? -8.570 5.430 -0.151 1.00 52.03 101 ILE A C 1
ATOM 801 O O . ILE A 1 101 ? -9.351 4.754 0.515 1.00 52.03 101 ILE A O 1
ATOM 805 N N . SER A 1 102 ? -8.006 6.543 0.320 1.00 44.97 102 SER A N 1
ATOM 806 C CA . SER A 1 102 ? -8.252 7.076 1.660 1.00 44.97 102 SER A CA 1
ATOM 807 C C . SER A 1 102 ? -9.538 7.912 1.786 1.00 44.97 102 SER A C 1
ATOM 809 O O . SER A 1 102 ? -10.063 7.983 2.897 1.00 44.97 102 SER A O 1
ATOM 811 N N . VAL A 1 103 ? -10.043 8.515 0.697 1.00 43.00 103 VAL A N 1
ATOM 812 C CA . VAL A 1 103 ? -11.348 9.220 0.609 1.00 43.00 103 VAL A CA 1
ATOM 813 C C . VAL A 1 103 ? -12.441 8.253 0.156 1.00 43.00 103 VAL A C 1
ATOM 815 O O . VAL A 1 103 ? -13.408 8.042 0.928 1.00 43.00 103 VAL A O 1
#